Protein AF-A0AAU3KYJ1-F1 (afdb_monomer_lite)

Foldseek 3Di:
DDDPDVLVVQLVVLVVPVPAQGEDAEDQVLVDDPVVLVVVVPVSCVSNVNSYDYHYDNDDPPSVVVSVVVVVVVVVVVVD

Sequence (80 aa):
MAQPSPDTMLATAAALAPNLRVGVRVYASPFRPAWMTAWEAHSPSLLTDGRFEFGIGTGRPGIEDELRERDYRSSLRANG

Structure (mmCIF, N/CA/C/O backbone):
data_AF-A0AAU3KYJ1-F1
#
_entry.id   AF-A0AAU3KYJ1-F1
#
loop_
_atom_site.group_PDB
_atom_site.id
_atom_site.type_symbol
_atom_site.label_atom_id
_atom_site.label_alt_id
_atom_site.label_comp_id
_atom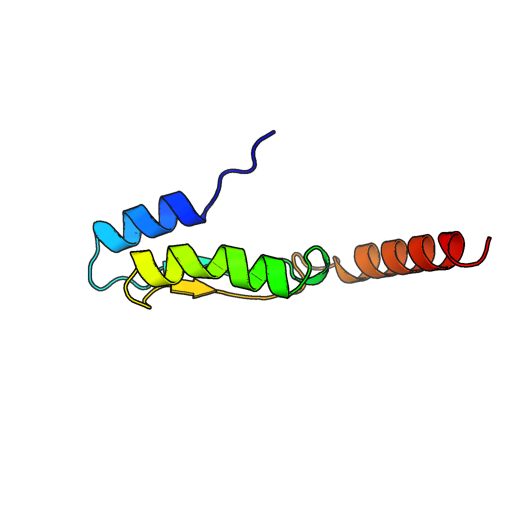_site.label_asym_id
_atom_site.label_entity_id
_atom_site.label_seq_id
_atom_site.pdbx_PDB_ins_code
_atom_site.Cartn_x
_atom_site.Cartn_y
_atom_site.Cartn_z
_atom_site.occupancy
_atom_site.B_iso_or_equiv
_atom_site.auth_seq_id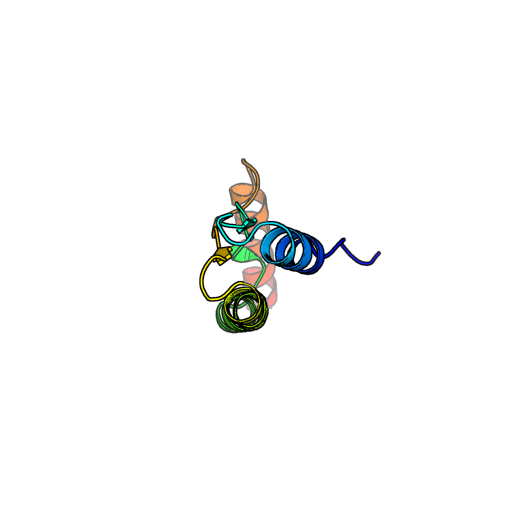
_atom_site.auth_comp_id
_atom_site.auth_asym_id
_atom_site.auth_atom_id
_atom_site.pdbx_PDB_model_num
ATOM 1 N N . MET A 1 1 ? 23.155 -2.194 2.963 1.00 37.56 1 MET A N 1
ATOM 2 C CA . MET A 1 1 ? 22.520 -1.178 3.832 1.00 37.56 1 MET A CA 1
ATOM 3 C C . MET A 1 1 ? 21.067 -1.579 4.017 1.00 37.56 1 MET A C 1
ATOM 5 O O . MET A 1 1 ? 20.439 -1.905 3.018 1.00 37.56 1 MET A O 1
ATOM 9 N N . ALA A 1 2 ? 20.555 -1.639 5.249 1.00 44.66 2 ALA A N 1
ATOM 10 C CA . ALA A 1 2 ? 19.128 -1.871 5.470 1.00 44.66 2 ALA A CA 1
ATOM 11 C C . ALA A 1 2 ? 18.368 -0.632 4.983 1.00 44.66 2 ALA A C 1
ATOM 13 O O . ALA A 1 2 ? 18.633 0.473 5.455 1.00 44.66 2 ALA A O 1
ATOM 14 N N . GLN A 1 3 ? 17.488 -0.797 3.998 1.00 54.84 3 GLN A N 1
ATOM 15 C CA . GLN A 1 3 ? 16.587 0.277 3.601 1.00 54.84 3 GLN A CA 1
ATOM 16 C C . GLN A 1 3 ? 15.673 0.566 4.800 1.00 54.84 3 GLN A C 1
ATOM 18 O O . GLN A 1 3 ? 15.134 -0.397 5.356 1.00 54.84 3 GLN A O 1
ATOM 23 N N . PRO A 1 4 ? 15.525 1.827 5.252 1.00 59.41 4 PRO A N 1
ATOM 24 C CA . PRO A 1 4 ? 14.575 2.141 6.311 1.00 59.41 4 PRO A CA 1
ATOM 25 C C . PRO A 1 4 ? 13.212 1.583 5.908 1.00 59.41 4 PRO A C 1
ATOM 27 O O . PRO A 1 4 ? 12.739 1.873 4.811 1.00 59.41 4 PRO A O 1
ATOM 30 N N . SER A 1 5 ? 12.631 0.730 6.755 1.00 69.25 5 SER A N 1
ATOM 31 C CA . SER A 1 5 ? 11.301 0.185 6.505 1.00 69.25 5 SER A CA 1
ATOM 32 C C . SER A 1 5 ? 10.286 1.285 6.810 1.00 69.25 5 SER A C 1
ATOM 34 O O . SER A 1 5 ? 10.132 1.647 7.984 1.00 69.25 5 SER A O 1
ATOM 36 N N . PRO A 1 6 ? 9.616 1.856 5.793 1.00 75.50 6 PRO A N 1
ATOM 37 C CA . PRO A 1 6 ? 8.581 2.852 6.036 1.00 75.50 6 PRO A CA 1
ATOM 38 C C . PRO A 1 6 ? 7.442 2.258 6.876 1.00 75.50 6 PRO A C 1
ATOM 40 O O . PRO A 1 6 ? 6.840 2.972 7.673 1.00 75.50 6 PRO A O 1
ATOM 43 N N . ASP A 1 7 ? 7.208 0.948 6.786 1.00 80.12 7 ASP A N 1
ATOM 44 C CA . ASP A 1 7 ? 6.087 0.265 7.432 1.00 80.12 7 ASP A CA 1
ATOM 45 C C . ASP A 1 7 ? 6.133 0.366 8.963 1.00 80.12 7 ASP A C 1
ATOM 47 O O . ASP A 1 7 ? 5.109 0.626 9.597 1.00 80.12 7 ASP A O 1
ATOM 51 N N . THR A 1 8 ? 7.321 0.260 9.572 1.00 82.06 8 THR A N 1
ATOM 52 C CA . THR A 1 8 ? 7.481 0.395 11.033 1.00 82.06 8 THR A CA 1
ATOM 53 C C . THR A 1 8 ? 7.144 1.811 11.515 1.00 82.06 8 THR A C 1
ATOM 55 O O . THR A 1 8 ? 6.496 1.989 12.552 1.00 82.06 8 THR A O 1
ATOM 58 N N . MET A 1 9 ? 7.544 2.839 10.757 1.00 87.38 9 MET A N 1
ATOM 59 C CA . MET A 1 9 ? 7.201 4.227 11.084 1.00 87.38 9 MET A CA 1
ATOM 60 C C . MET A 1 9 ? 5.704 4.499 10.888 1.00 87.38 9 MET A C 1
ATOM 62 O O . MET A 1 9 ? 5.088 5.151 11.731 1.00 87.38 9 MET A O 1
ATOM 66 N N . LEU A 1 10 ? 5.099 3.964 9.823 1.00 89.25 10 LEU A N 1
ATOM 67 C CA . LEU A 1 10 ? 3.670 4.124 9.539 1.00 89.25 10 LEU A CA 1
ATOM 68 C C . LEU A 1 10 ? 2.790 3.447 10.599 1.00 89.25 10 LEU A C 1
ATOM 70 O O . LEU A 1 10 ? 1.809 4.046 11.038 1.00 89.25 10 LEU A O 1
ATOM 74 N N . ALA A 1 11 ? 3.164 2.254 11.075 1.00 88.44 11 ALA A N 1
ATOM 75 C CA . ALA A 1 11 ? 2.461 1.580 12.169 1.00 88.44 11 ALA A CA 1
ATOM 76 C C . ALA A 1 11 ? 2.476 2.420 13.460 1.00 88.44 11 ALA A C 1
ATOM 78 O O . ALA A 1 11 ? 1.446 2.583 14.113 1.00 88.44 11 ALA A O 1
ATOM 79 N N . THR A 1 12 ? 3.622 3.028 13.786 1.00 91.06 12 THR A N 1
ATOM 80 C CA . THR A 1 12 ? 3.748 3.932 14.943 1.00 91.06 12 THR A CA 1
ATOM 81 C C . THR A 1 12 ? 2.843 5.159 14.798 1.00 91.06 12 THR A C 1
ATOM 83 O O . THR A 1 12 ? 2.130 5.521 15.733 1.00 91.06 12 THR A O 1
ATOM 86 N N . ALA A 1 13 ? 2.816 5.781 13.615 1.00 91.62 13 ALA A N 1
ATOM 87 C CA . ALA A 1 13 ? 1.947 6.924 13.343 1.00 91.62 13 ALA A CA 1
ATOM 88 C C . ALA A 1 13 ? 0.454 6.567 13.480 1.00 91.62 13 ALA A C 1
ATOM 90 O O . ALA A 1 13 ? -0.305 7.322 14.087 1.00 91.62 13 ALA A O 1
ATOM 91 N N . ALA A 1 14 ? 0.037 5.399 12.983 1.00 92.81 14 ALA A N 1
ATOM 92 C CA . ALA A 1 14 ? -1.346 4.929 13.090 1.00 92.81 14 ALA A CA 1
ATOM 93 C C . ALA A 1 14 ? -1.779 4.618 14.531 1.00 92.81 14 ALA A C 1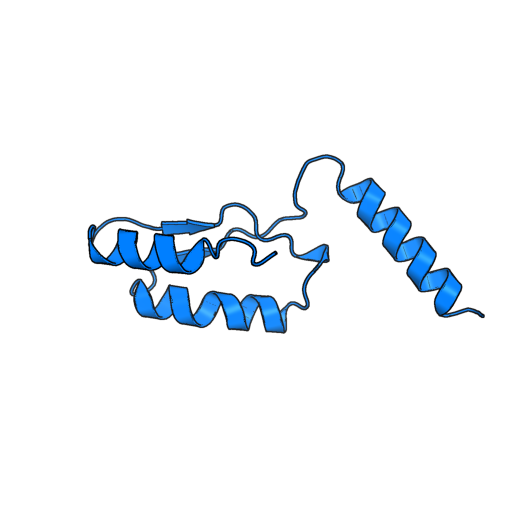
ATOM 95 O O . ALA A 1 14 ? -2.960 4.774 14.857 1.00 92.81 14 ALA A O 1
ATOM 96 N N . ALA A 1 15 ? -0.840 4.188 15.380 1.00 92.19 15 ALA A N 1
ATOM 97 C CA . ALA A 1 15 ? -1.080 3.946 16.800 1.00 92.19 15 ALA A CA 1
ATOM 98 C C . ALA A 1 15 ? -1.259 5.255 17.588 1.00 92.19 15 ALA A C 1
ATOM 100 O O . ALA A 1 15 ? -2.119 5.337 18.460 1.00 92.19 15 ALA A O 1
ATOM 101 N N . LEU A 1 16 ? -0.478 6.291 17.262 1.00 95.81 16 LEU A N 1
ATOM 102 C CA . LEU A 1 16 ? -0.551 7.602 17.923 1.00 95.81 16 LEU A CA 1
ATOM 103 C C . LEU A 1 16 ? -1.721 8.469 17.426 1.00 95.81 16 LEU A C 1
ATOM 105 O O . LEU A 1 16 ? -2.169 9.362 18.143 1.00 95.81 16 LEU A O 1
ATOM 109 N N . ALA A 1 17 ? -2.225 8.213 16.215 1.00 94.81 17 ALA A N 1
ATOM 110 C CA . ALA A 1 17 ? -3.334 8.942 15.608 1.00 94.81 17 ALA A CA 1
ATOM 111 C C . ALA A 1 17 ? -4.447 7.971 15.149 1.00 94.81 17 ALA A C 1
ATOM 113 O O . ALA A 1 17 ? -4.416 7.493 14.010 1.00 94.81 17 ALA A O 1
ATOM 114 N N . PRO A 1 18 ? -5.469 7.688 15.985 1.00 89.50 18 PRO A N 1
ATOM 115 C CA . PRO A 1 18 ? -6.471 6.640 15.726 1.00 89.50 18 PRO A CA 1
ATOM 116 C C . PRO A 1 18 ? -7.381 6.906 14.514 1.00 89.50 18 PRO A C 1
ATOM 118 O O . PRO A 1 18 ? -8.007 5.985 14.003 1.00 89.50 18 PRO A O 1
ATOM 121 N N . ASN A 1 19 ? -7.412 8.139 14.005 1.00 92.88 19 ASN A N 1
ATOM 122 C CA . ASN A 1 19 ? -8.214 8.514 12.835 1.00 92.88 19 ASN A CA 1
ATOM 123 C C . ASN A 1 19 ? -7.373 8.719 11.564 1.00 92.88 19 ASN A C 1
ATOM 125 O O . ASN A 1 19 ? -7.921 9.016 10.504 1.00 92.88 19 ASN A O 1
ATOM 129 N N . LEU A 1 20 ? -6.044 8.593 11.649 1.00 94.38 20 LEU A N 1
ATOM 130 C CA . LEU A 1 20 ? -5.160 8.798 10.505 1.00 94.38 20 LEU A CA 1
ATOM 131 C C . LEU A 1 20 ? -5.108 7.535 9.635 1.00 94.38 20 LEU A C 1
ATOM 133 O O . LEU A 1 20 ? -4.934 6.429 10.150 1.00 94.38 20 LEU A O 1
ATOM 137 N N . ARG A 1 21 ? -5.229 7.721 8.317 1.00 94.50 21 ARG A N 1
ATOM 138 C CA . ARG A 1 21 ? -4.891 6.715 7.301 1.00 94.50 21 ARG A CA 1
ATOM 139 C C . ARG A 1 21 ? -3.421 6.887 6.942 1.00 94.50 21 ARG A C 1
ATOM 141 O O . ARG A 1 21 ? -2.962 8.011 6.739 1.00 94.50 21 ARG A O 1
ATOM 148 N N . VAL A 1 22 ? -2.677 5.791 6.916 1.00 93.94 22 VAL A N 1
ATOM 149 C CA . VAL A 1 22 ? -1.223 5.792 6.702 1.00 93.94 22 VAL A CA 1
ATOM 150 C C . VAL A 1 22 ? -0.890 4.863 5.554 1.00 93.94 22 VAL A C 1
ATOM 152 O O . VAL A 1 22 ? -1.609 3.901 5.330 1.00 93.94 22 VAL A O 1
ATOM 155 N N . GLY A 1 23 ? 0.189 5.102 4.822 1.00 92.50 23 GLY A N 1
ATOM 156 C CA . GLY A 1 23 ? 0.455 4.270 3.662 1.00 92.50 23 GLY A CA 1
ATOM 157 C C . GLY A 1 23 ? 1.728 4.601 2.919 1.00 92.50 23 GLY A C 1
ATOM 158 O O . GLY A 1 23 ? 2.365 5.630 3.154 1.00 92.50 23 GLY A O 1
ATOM 159 N N . VAL A 1 24 ? 2.070 3.722 1.984 1.00 88.62 24 VAL A N 1
ATOM 160 C CA . VAL A 1 24 ? 3.117 3.961 0.990 1.00 88.62 24 VAL A CA 1
ATOM 161 C C . VAL A 1 24 ? 2.471 4.428 -0.308 1.00 88.62 24 VAL A C 1
ATOM 163 O O . VAL A 1 24 ? 1.448 3.898 -0.731 1.00 88.62 24 VAL A O 1
ATOM 166 N N . ARG A 1 25 ? 3.061 5.434 -0.962 1.00 85.69 25 ARG A N 1
ATOM 167 C CA . ARG A 1 25 ? 2.521 5.962 -2.227 1.00 85.69 25 ARG A CA 1
ATOM 168 C C . ARG A 1 25 ? 2.867 5.079 -3.423 1.00 85.69 25 ARG A C 1
ATOM 170 O O . ARG A 1 25 ? 2.041 4.919 -4.313 1.00 85.69 25 ARG A O 1
ATOM 177 N N . VAL A 1 26 ? 4.095 4.561 -3.465 1.00 86.94 26 VAL A N 1
ATOM 178 C CA . VAL A 1 26 ? 4.588 3.732 -4.569 1.00 86.94 26 VAL A CA 1
ATOM 179 C C . VAL A 1 26 ? 5.444 2.606 -4.015 1.00 86.94 26 VAL A C 1
ATOM 181 O O . VAL A 1 26 ? 6.584 2.814 -3.604 1.00 86.94 26 VAL A O 1
ATOM 184 N N . TYR A 1 27 ? 4.897 1.402 -4.060 1.00 85.12 27 TYR A N 1
ATOM 185 C CA . TYR A 1 27 ? 5.646 0.167 -3.992 1.00 85.12 27 TYR A CA 1
ATOM 186 C C . TYR A 1 27 ? 5.986 -0.255 -5.426 1.00 85.12 27 TYR A C 1
ATOM 188 O O . TYR A 1 27 ? 5.082 -0.473 -6.236 1.00 85.12 27 TYR A O 1
ATOM 196 N N . ALA A 1 28 ? 7.280 -0.308 -5.756 1.00 86.81 28 ALA A N 1
ATOM 197 C CA . ALA A 1 28 ? 7.755 -0.569 -7.115 1.00 86.81 28 ALA A CA 1
ATOM 198 C C . ALA A 1 28 ? 7.534 -2.044 -7.497 1.00 86.81 28 ALA A C 1
ATOM 200 O O . ALA A 1 28 ? 8.414 -2.893 -7.325 1.00 86.81 28 ALA A O 1
ATOM 201 N N . SER A 1 29 ? 6.337 -2.352 -8.002 1.00 85.44 29 SER A N 1
ATOM 202 C CA . SER A 1 29 ? 5.910 -3.719 -8.320 1.00 85.44 29 SER A CA 1
ATOM 203 C C . SER A 1 29 ? 6.768 -4.447 -9.358 1.00 85.44 29 SER A C 1
ATOM 205 O O . SER A 1 29 ? 6.931 -5.656 -9.197 1.00 85.44 29 SER A O 1
ATOM 207 N N . PRO A 1 30 ? 7.404 -3.796 -10.356 1.00 85.56 30 PRO A N 1
ATOM 208 C CA . PRO A 1 30 ? 8.203 -4.521 -11.351 1.00 85.56 30 PRO A CA 1
ATOM 209 C C . PRO A 1 30 ? 9.436 -5.242 -10.775 1.00 85.56 30 PRO A C 1
ATOM 211 O O . PRO A 1 30 ? 10.044 -6.0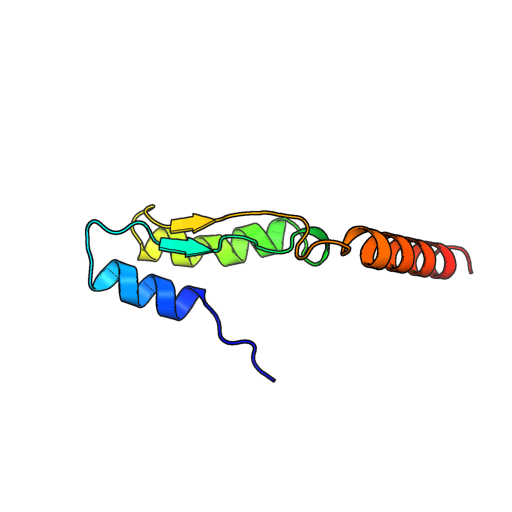95 -11.423 1.00 85.56 30 PRO A O 1
ATOM 214 N N . PHE A 1 31 ? 9.832 -4.910 -9.545 1.00 84.12 31 PHE A N 1
ATOM 215 C CA . PHE A 1 31 ? 10.998 -5.498 -8.887 1.00 84.12 31 PHE A CA 1
ATOM 216 C C . PHE A 1 31 ? 10.647 -6.595 -7.878 1.00 84.12 31 PHE A C 1
ATOM 218 O O . PHE A 1 31 ? 11.553 -7.142 -7.249 1.00 84.12 31 PHE A O 1
ATOM 225 N N . ARG A 1 32 ? 9.363 -6.922 -7.694 1.00 81.88 32 ARG A N 1
ATOM 226 C CA . ARG A 1 32 ? 8.894 -7.788 -6.605 1.00 81.88 32 ARG A CA 1
ATOM 227 C C . ARG A 1 32 ? 7.847 -8.789 -7.111 1.00 81.88 32 ARG A C 1
ATOM 229 O O . ARG A 1 32 ? 6.938 -8.399 -7.837 1.00 81.88 32 ARG A O 1
ATOM 236 N N . PRO A 1 33 ? 7.925 -10.077 -6.730 1.00 89.56 33 PRO A N 1
ATOM 237 C CA . PRO A 1 33 ? 6.837 -11.014 -6.988 1.00 89.56 33 PRO A CA 1
ATOM 238 C C . PRO A 1 33 ? 5.549 -10.567 -6.286 1.00 89.56 33 PRO A C 1
ATOM 240 O O . PRO A 1 33 ? 5.588 -10.199 -5.112 1.00 89.56 33 PRO A O 1
ATOM 243 N N . ALA A 1 34 ? 4.401 -10.677 -6.961 1.00 88.75 34 ALA A N 1
ATOM 244 C CA . ALA A 1 34 ? 3.112 -10.226 -6.421 1.00 88.75 34 ALA A CA 1
ATOM 245 C C . ALA A 1 34 ? 2.769 -10.848 -5.052 1.00 88.75 34 ALA A C 1
ATOM 247 O O . ALA A 1 34 ? 2.243 -10.171 -4.171 1.00 88.75 34 ALA A O 1
ATOM 248 N N . TRP A 1 35 ? 3.120 -12.120 -4.841 1.00 90.06 35 TRP A N 1
ATOM 249 C CA . TRP A 1 35 ? 2.887 -12.810 -3.568 1.00 90.06 35 TRP A CA 1
ATOM 250 C C . TRP A 1 35 ? 3.720 -12.229 -2.415 1.00 90.06 35 TRP A C 1
ATOM 252 O O . TRP A 1 35 ? 3.234 -12.144 -1.291 1.00 90.06 35 TRP A O 1
ATOM 262 N N . MET A 1 36 ? 4.950 -11.784 -2.689 1.00 88.62 36 MET A N 1
ATOM 263 C CA . MET A 1 36 ? 5.818 -11.154 -1.691 1.00 88.62 36 MET A CA 1
ATOM 264 C C . MET A 1 36 ? 5.280 -9.774 -1.315 1.00 88.62 36 MET A C 1
ATOM 266 O O . MET A 1 36 ? 5.234 -9.431 -0.140 1.00 88.62 36 MET A O 1
ATOM 270 N N . THR A 1 37 ? 4.798 -9.015 -2.300 1.00 87.50 37 THR A N 1
ATOM 271 C CA . THR A 1 37 ? 4.121 -7.735 -2.070 1.00 87.50 37 THR A CA 1
ATOM 272 C C . THR A 1 37 ? 2.880 -7.894 -1.186 1.00 87.50 37 THR A C 1
ATOM 274 O O . THR A 1 37 ? 2.700 -7.125 -0.245 1.00 87.50 37 THR A O 1
ATOM 277 N N . ALA A 1 38 ? 2.051 -8.913 -1.435 1.00 90.06 38 ALA A N 1
ATOM 278 C CA . ALA A 1 38 ? 0.884 -9.203 -0.601 1.00 90.06 38 ALA A CA 1
ATOM 279 C C . ALA A 1 38 ? 1.272 -9.596 0.836 1.00 90.06 38 ALA A C 1
ATOM 281 O O . ALA A 1 38 ? 0.640 -9.146 1.791 1.00 90.06 38 ALA A O 1
ATOM 282 N N . TRP A 1 39 ? 2.328 -10.400 0.991 1.00 89.94 39 TRP A N 1
ATOM 283 C CA . TRP A 1 39 ? 2.855 -10.790 2.299 1.00 89.94 39 TRP A CA 1
ATOM 284 C C . TRP A 1 39 ? 3.359 -9.583 3.103 1.00 89.94 39 TRP A C 1
ATOM 286 O O . TRP A 1 39 ? 3.024 -9.445 4.277 1.00 89.94 39 TRP A O 1
ATOM 296 N N . GLU A 1 40 ? 4.112 -8.679 2.470 1.00 86.69 40 GLU A N 1
ATOM 297 C CA . GLU A 1 40 ? 4.626 -7.465 3.120 1.00 86.69 40 GLU A CA 1
ATOM 298 C C . GLU A 1 40 ? 3.499 -6.508 3.547 1.00 86.69 40 GLU A C 1
ATOM 300 O O . GLU A 1 40 ? 3.565 -5.929 4.629 1.00 86.69 40 GLU A O 1
ATOM 305 N N . ALA A 1 41 ? 2.425 -6.395 2.758 1.00 89.25 41 ALA A N 1
ATOM 306 C CA . ALA A 1 41 ? 1.283 -5.536 3.080 1.00 89.25 41 ALA A CA 1
ATOM 307 C C . ALA A 1 41 ? 0.382 -6.080 4.210 1.00 89.25 41 ALA A C 1
ATOM 309 O O . ALA A 1 41 ? -0.413 -5.328 4.782 1.00 89.25 41 ALA A O 1
ATOM 310 N N . HIS A 1 42 ? 0.494 -7.366 4.557 1.00 91.81 42 HIS A N 1
ATOM 311 C CA . HIS A 1 42 ? -0.411 -8.016 5.505 1.00 91.81 42 HIS A CA 1
ATOM 312 C C . HIS A 1 42 ? -0.283 -7.466 6.934 1.00 91.81 42 HIS A C 1
ATOM 314 O O . HIS A 1 42 ? -1.265 -6.993 7.510 1.00 91.81 42 HIS A O 1
ATOM 320 N N . SER A 1 43 ? 0.925 -7.481 7.505 1.00 90.50 43 SER A N 1
ATOM 321 C CA . SER A 1 43 ? 1.147 -7.035 8.888 1.00 90.50 43 SER A CA 1
ATOM 322 C C . SER A 1 43 ? 0.791 -5.556 9.110 1.00 90.50 43 SER A C 1
ATOM 324 O O . SER A 1 43 ? 0.097 -5.268 10.087 1.00 90.50 43 SER A O 1
ATOM 326 N N . PRO A 1 44 ? 1.169 -4.608 8.225 1.00 90.56 44 PRO A N 1
ATOM 327 C CA . PRO A 1 44 ? 0.745 -3.211 8.345 1.00 90.56 44 PRO A CA 1
ATOM 328 C C . PRO A 1 44 ? -0.776 -3.038 8.291 1.00 90.56 44 PRO A C 1
ATOM 330 O O . PRO A 1 44 ? -1.327 -2.239 9.048 1.00 90.56 44 PRO A O 1
ATOM 333 N N . SER A 1 45 ? -1.477 -3.810 7.452 1.00 92.50 45 SER A N 1
ATOM 334 C CA . SER A 1 45 ? -2.942 -3.780 7.395 1.00 92.50 45 SER A CA 1
ATOM 335 C C . SER A 1 45 ? -3.582 -4.207 8.717 1.00 92.50 45 SER A C 1
ATOM 337 O O . SER A 1 45 ? -4.550 -3.584 9.145 1.00 92.50 45 SER A O 1
ATOM 339 N N . LEU A 1 46 ? -3.048 -5.240 9.379 1.00 93.19 46 LEU A N 1
ATOM 340 C CA . L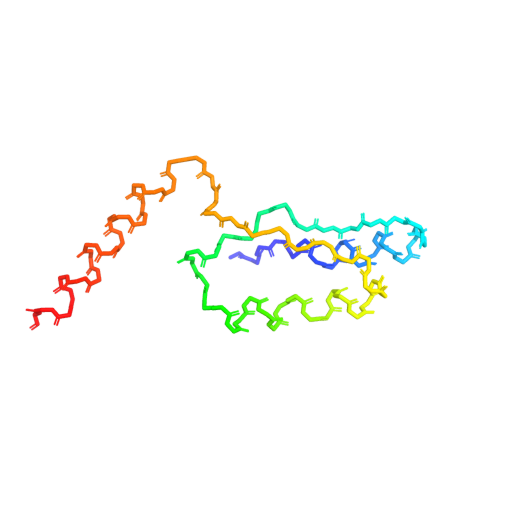EU A 1 46 ? -3.555 -5.688 10.680 1.00 93.19 46 LEU A CA 1
ATOM 341 C C . LEU A 1 46 ? -3.238 -4.688 11.797 1.00 93.19 46 LEU A C 1
ATOM 343 O O . LEU A 1 46 ? -4.113 -4.341 12.583 1.00 93.19 46 LEU A O 1
ATOM 347 N N . LEU A 1 47 ? -2.003 -4.181 11.849 1.00 91.19 47 LEU A N 1
ATOM 348 C CA . LEU A 1 47 ? -1.559 -3.247 12.892 1.00 91.19 47 LEU A CA 1
ATOM 349 C C . LEU A 1 47 ? -2.259 -1.883 12.832 1.00 91.19 47 LEU A C 1
ATOM 351 O O . LEU A 1 47 ? -2.297 -1.160 13.824 1.00 91.19 47 LEU A O 1
ATOM 355 N N . THR A 1 48 ? -2.792 -1.519 11.669 1.00 92.25 48 THR A N 1
ATOM 356 C CA . THR A 1 48 ? -3.489 -0.245 11.448 1.00 92.25 48 THR A CA 1
ATOM 357 C C . THR A 1 48 ? -5.009 -0.389 11.481 1.00 92.25 48 THR A C 1
ATOM 359 O O . THR A 1 48 ? -5.699 0.604 11.259 1.00 92.25 48 THR A O 1
ATOM 362 N N . ASP A 1 49 ? -5.535 -1.586 11.757 1.00 92.81 49 ASP A N 1
ATOM 363 C CA . ASP A 1 49 ? -6.971 -1.890 11.700 1.00 92.81 49 ASP A CA 1
ATOM 364 C C . ASP A 1 49 ? -7.597 -1.496 10.345 1.00 92.81 49 ASP A C 1
ATOM 366 O O . ASP A 1 49 ? -8.573 -0.756 10.250 1.00 92.81 49 ASP A O 1
ATOM 370 N N . GLY A 1 50 ? -6.941 -1.899 9.250 1.00 93.19 50 GLY A N 1
ATOM 371 C CA . GLY A 1 50 ? -7.399 -1.624 7.883 1.00 93.19 50 GLY A CA 1
ATOM 372 C C . GLY A 1 50 ? -7.213 -0.178 7.404 1.00 93.19 50 GLY A C 1
ATOM 373 O O . GLY A 1 50 ? -7.631 0.156 6.296 1.00 93.19 50 GLY A O 1
ATOM 374 N N . ARG A 1 51 ? -6.567 0.692 8.192 1.00 93.88 51 ARG A N 1
ATOM 375 C CA . ARG A 1 51 ? -6.279 2.090 7.809 1.00 93.88 51 ARG A CA 1
ATOM 376 C C . ARG A 1 51 ? -5.018 2.248 6.953 1.00 93.88 51 ARG A C 1
ATOM 378 O O . ARG A 1 51 ? -4.665 3.375 6.601 1.00 93.88 51 ARG A O 1
ATOM 385 N N . PHE A 1 52 ? -4.337 1.147 6.641 1.00 94.12 52 PHE A N 1
ATOM 386 C CA . PHE A 1 52 ? -3.167 1.133 5.775 1.00 94.12 52 PHE A CA 1
ATOM 387 C C . PHE A 1 52 ? -3.544 1.254 4.294 1.00 94.12 52 PHE A C 1
ATOM 389 O O . PHE A 1 52 ? -4.355 0.487 3.780 1.00 94.12 52 PHE A O 1
ATOM 396 N N . GLU A 1 53 ? -2.907 2.186 3.592 1.00 94.00 53 GLU A N 1
ATOM 397 C CA . GLU A 1 53 ? -3.044 2.392 2.154 1.00 94.00 53 GLU A CA 1
ATOM 398 C C . GLU A 1 53 ? -1.780 1.936 1.429 1.00 94.00 53 GLU A C 1
ATOM 400 O O . GLU A 1 53 ? -0.676 2.433 1.665 1.00 94.00 53 GLU A O 1
ATOM 405 N N . PHE A 1 54 ? -1.941 0.986 0.513 1.00 91.75 54 PHE A N 1
ATOM 406 C CA . PHE A 1 54 ? -0.822 0.392 -0.200 1.00 91.75 54 PHE A CA 1
ATOM 407 C C . PHE A 1 54 ? -0.829 0.803 -1.672 1.00 91.75 54 PHE A C 1
ATOM 409 O O . PHE A 1 54 ? -1.471 0.179 -2.516 1.00 91.75 54 PHE A O 1
ATOM 416 N N . GLY A 1 55 ? -0.129 1.894 -1.978 1.00 90.75 55 GLY A N 1
ATOM 417 C CA . GLY A 1 55 ? 0.028 2.384 -3.340 1.00 90.75 55 GLY A CA 1
ATOM 418 C C . GLY A 1 55 ? 1.003 1.521 -4.138 1.00 90.75 55 GLY A C 1
ATOM 419 O O . GLY A 1 55 ? 2.142 1.310 -3.726 1.00 90.75 55 GLY A O 1
ATOM 420 N N . ILE A 1 56 ? 0.566 1.045 -5.303 1.00 89.25 56 ILE A N 1
ATOM 421 C CA . ILE A 1 56 ? 1.356 0.216 -6.219 1.00 89.25 56 ILE A CA 1
ATOM 422 C C . ILE A 1 56 ? 1.630 1.017 -7.489 1.00 89.25 56 ILE A C 1
ATOM 424 O O . ILE A 1 56 ? 0.725 1.635 -8.046 1.00 89.25 56 ILE A O 1
ATOM 428 N N . GLY A 1 57 ? 2.872 0.987 -7.969 1.00 88.12 57 GLY A N 1
ATOM 429 C CA . GLY A 1 57 ? 3.238 1.653 -9.215 1.00 88.12 57 GLY A CA 1
ATOM 430 C C . GLY A 1 57 ? 4.542 1.135 -9.803 1.00 88.12 57 GLY A C 1
ATOM 431 O O . GLY A 1 57 ? 5.215 0.284 -9.222 1.00 88.12 57 GLY A O 1
ATOM 432 N N . THR A 1 58 ? 4.908 1.663 -10.968 1.00 87.56 58 THR A N 1
ATOM 433 C CA . THR A 1 58 ? 6.136 1.276 -11.676 1.00 87.56 58 THR A CA 1
ATOM 434 C C . THR A 1 58 ? 7.394 1.824 -11.003 1.00 87.56 58 THR A C 1
ATOM 436 O O . THR A 1 58 ? 8.444 1.193 -11.079 1.00 87.56 58 THR A O 1
ATOM 439 N N . GLY A 1 59 ? 7.295 2.946 -10.281 1.00 84.31 59 GLY A N 1
ATOM 440 C CA . GLY A 1 59 ? 8.409 3.571 -9.571 1.00 84.31 59 GLY A CA 1
ATOM 441 C C . GLY A 1 59 ? 8.596 5.033 -9.968 1.00 84.31 59 GLY A C 1
ATOM 442 O O . GLY A 1 59 ? 7.628 5.763 -10.173 1.00 84.31 59 GLY A O 1
ATOM 443 N N . ARG A 1 60 ? 9.857 5.469 -10.033 1.00 85.50 60 ARG A N 1
ATOM 444 C CA . ARG A 1 60 ? 10.240 6.809 -10.504 1.00 85.50 60 ARG A CA 1
ATOM 445 C C . ARG A 1 60 ? 9.959 6.963 -12.010 1.00 85.50 60 ARG A C 1
ATOM 447 O O . ARG A 1 60 ? 10.045 5.971 -12.725 1.00 85.50 60 ARG A O 1
ATOM 454 N N . PRO A 1 61 ? 9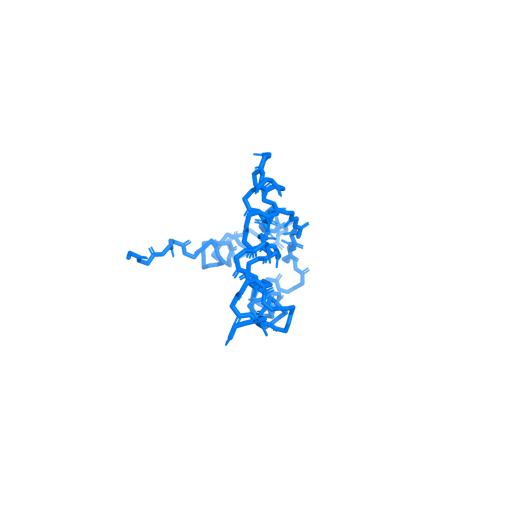.712 8.180 -12.522 1.00 87.19 61 PRO A N 1
ATOM 455 C CA . PRO A 1 61 ? 9.696 8.415 -13.966 1.00 87.19 61 PRO A CA 1
ATOM 456 C C . PRO A 1 61 ? 10.978 7.900 -14.648 1.00 87.19 61 PRO A C 1
ATOM 458 O O . PRO A 1 61 ? 12.074 8.055 -14.096 1.00 87.19 61 PRO A O 1
ATOM 461 N N . GLY A 1 62 ? 10.843 7.291 -15.831 1.00 85.38 62 GLY A N 1
ATOM 462 C CA . GLY A 1 62 ? 11.962 6.717 -16.590 1.00 85.38 62 GLY A CA 1
ATOM 463 C C . GLY A 1 62 ? 12.403 5.333 -16.105 1.00 85.38 62 GLY A C 1
ATOM 464 O O . GLY A 1 62 ? 13.434 4.825 -16.541 1.00 85.38 62 GLY A O 1
ATOM 465 N N . ILE A 1 63 ? 11.651 4.711 -15.192 1.00 87.31 63 ILE A N 1
ATOM 466 C CA . ILE A 1 63 ? 11.885 3.322 -14.778 1.00 87.31 63 ILE A CA 1
ATOM 467 C C . ILE A 1 63 ? 11.581 2.340 -15.916 1.00 87.31 63 ILE A C 1
ATOM 469 O O . ILE A 1 63 ? 12.130 1.246 -15.947 1.00 87.31 63 ILE A O 1
ATOM 473 N N . GLU A 1 64 ? 10.749 2.736 -16.879 1.00 86.31 64 GLU A N 1
ATOM 474 C CA . GLU A 1 64 ? 10.367 1.943 -18.047 1.00 86.31 64 GLU A CA 1
ATOM 475 C C . GLU A 1 64 ? 11.582 1.541 -18.895 1.00 86.31 64 GLU A C 1
ATOM 477 O O . GLU A 1 64 ? 11.645 0.410 -19.381 1.00 86.31 64 GLU A O 1
ATOM 482 N N . ASP A 1 65 ? 12.565 2.433 -19.031 1.00 88.44 65 ASP A N 1
ATOM 483 C CA . ASP A 1 65 ? 13.804 2.161 -19.766 1.00 88.44 65 ASP A CA 1
ATOM 484 C C . ASP A 1 65 ? 14.683 1.147 -19.022 1.00 88.44 65 ASP A C 1
ATOM 486 O O . ASP A 1 65 ? 15.234 0.225 -19.626 1.00 88.44 65 ASP A O 1
ATOM 490 N N . GLU A 1 66 ? 14.760 1.264 -17.694 1.00 86.88 66 GLU A N 1
ATOM 491 C CA . GLU A 1 66 ? 15.497 0.329 -16.838 1.00 86.88 66 GLU A CA 1
ATOM 492 C C . GLU A 1 66 ? 14.856 -1.069 -16.845 1.00 86.88 66 GLU A C 1
ATOM 494 O O . GLU A 1 66 ? 15.554 -2.083 -16.904 1.00 86.88 66 GLU A O 1
ATOM 499 N N . LEU A 1 67 ? 13.521 -1.136 -16.844 1.00 87.25 67 LEU A N 1
ATOM 500 C CA . LEU A 1 67 ? 12.776 -2.391 -16.953 1.00 87.25 67 LEU A CA 1
ATOM 501 C C . LEU A 1 67 ? 12.964 -3.046 -18.319 1.00 87.25 67 LEU A C 1
ATOM 503 O O . LEU A 1 67 ? 13.237 -4.243 -18.378 1.00 87.25 67 LEU A O 1
ATOM 507 N N . ARG A 1 68 ? 12.911 -2.263 -19.401 1.00 87.81 68 ARG A N 1
ATOM 508 C CA . ARG A 1 68 ? 13.159 -2.748 -20.765 1.00 87.81 68 ARG A CA 1
ATOM 509 C C . ARG A 1 68 ? 14.556 -3.354 -20.910 1.00 87.81 68 ARG A C 1
ATOM 511 O O . ARG A 1 68 ? 14.695 -4.436 -21.476 1.00 87.81 68 ARG A O 1
ATOM 518 N N . GLU A 1 69 ? 15.579 -2.688 -20.379 1.00 89.06 69 GLU A N 1
ATOM 519 C CA . GLU A 1 69 ? 16.951 -3.212 -20.354 1.00 89.06 69 GLU A CA 1
ATOM 520 C C . GLU A 1 69 ? 17.040 -4.515 -19.544 1.00 89.06 69 GLU A C 1
ATOM 522 O O . GLU A 1 69 ? 17.678 -5.484 -19.962 1.00 89.06 69 GLU A O 1
ATOM 527 N N . ARG A 1 70 ? 16.371 -4.585 -18.390 1.00 85.75 70 ARG A N 1
ATOM 528 C CA . ARG A 1 70 ? 16.362 -5.789 -17.551 1.00 85.75 70 ARG A CA 1
ATOM 529 C C . ARG A 1 70 ? 15.695 -6.976 -18.249 1.00 85.75 70 ARG A C 1
ATOM 531 O O . ARG A 1 70 ? 16.236 -8.084 -18.192 1.00 85.75 70 ARG A O 1
ATOM 538 N N . ASP A 1 71 ? 14.580 -6.746 -18.933 1.00 87.00 71 ASP A N 1
ATOM 539 C CA . ASP A 1 71 ? 13.879 -7.764 -19.720 1.00 87.00 71 ASP A CA 1
ATOM 540 C C . ASP A 1 71 ? 14.745 -8.263 -20.884 1.00 87.00 71 ASP A C 1
ATOM 542 O O . ASP A 1 71 ? 14.859 -9.473 -21.097 1.00 87.00 71 ASP A O 1
ATOM 546 N N . TYR A 1 72 ? 15.438 -7.354 -21.580 1.00 88.50 72 TYR A N 1
ATOM 547 C CA . TYR A 1 72 ? 16.394 -7.705 -22.635 1.00 88.50 72 TYR A CA 1
ATOM 548 C C . TYR A 1 72 ? 17.542 -8.586 -22.115 1.00 88.50 72 TYR A C 1
ATOM 550 O O . TYR A 1 72 ? 17.882 -9.610 -22.708 1.00 88.50 72 TYR A O 1
ATOM 558 N N . ARG A 1 73 ? 18.117 -8.255 -20.954 1.00 86.88 73 ARG A N 1
ATOM 559 C CA . ARG A 1 73 ? 19.164 -9.084 -20.329 1.00 86.88 73 ARG A CA 1
ATOM 560 C C . ARG A 1 73 ? 18.646 -10.447 -19.875 1.00 86.88 73 ARG A C 1
ATOM 562 O O . ARG A 1 73 ? 19.393 -11.425 -19.922 1.00 86.88 73 ARG A O 1
ATOM 569 N N . SER A 1 74 ? 17.402 -10.512 -19.406 1.00 86.50 74 SER A N 1
ATOM 570 C CA . SER A 1 74 ? 16.761 -11.761 -18.989 1.00 86.50 74 SER A CA 1
ATOM 571 C C . SER A 1 74 ? 16.549 -12.697 -20.182 1.00 86.50 74 SER A C 1
ATOM 573 O O . SER A 1 74 ? 16.891 -13.877 -20.109 1.00 86.50 74 SER A O 1
ATOM 575 N N . SER A 1 75 ? 16.083 -12.163 -21.316 1.00 85.94 75 SER A N 1
ATOM 576 C CA . SER A 1 75 ? 15.859 -12.949 -22.535 1.00 85.94 75 SER A CA 1
ATOM 577 C C . SER A 1 75 ? 17.159 -13.461 -23.162 1.00 85.94 75 SER A C 1
ATOM 579 O O . SER A 1 75 ? 17.195 -14.598 -23.625 1.00 85.94 75 SER A O 1
ATOM 581 N N . LEU A 1 76 ? 18.254 -12.695 -23.112 1.00 87.62 76 LEU A N 1
ATOM 582 C CA . LEU A 1 76 ? 19.576 -13.179 -23.533 1.00 87.62 76 LEU A CA 1
ATOM 583 C C . LEU A 1 76 ? 20.065 -14.366 -22.693 1.00 87.62 76 LEU A C 1
ATOM 585 O O . LEU A 1 76 ? 20.625 -15.307 -23.242 1.00 87.62 76 LEU A O 1
ATOM 589 N N . ARG A 1 77 ? 19.835 -14.347 -21.373 1.00 85.25 77 ARG A N 1
ATOM 590 C CA . ARG A 1 77 ? 20.207 -15.460 -20.480 1.00 85.25 77 ARG A CA 1
ATOM 591 C C . ARG A 1 77 ? 19.358 -16.713 -20.681 1.00 85.25 77 ARG A C 1
ATOM 593 O O . ARG A 1 77 ? 19.818 -17.791 -20.341 1.00 85.25 77 ARG A O 1
ATOM 600 N N . ALA A 1 78 ? 18.129 -16.570 -21.169 1.00 81.38 78 ALA A N 1
ATOM 601 C CA . ALA A 1 78 ? 17.231 -17.696 -21.420 1.00 81.38 78 ALA A CA 1
ATOM 602 C C . ALA A 1 78 ? 17.490 -18.394 -22.769 1.00 81.38 78 ALA A C 1
ATOM 604 O O . ALA A 1 78 ? 17.041 -19.520 -22.958 1.00 81.38 78 ALA A O 1
ATOM 605 N N . ASN A 1 79 ? 18.186 -17.729 -23.699 1.00 72.81 79 ASN A N 1
ATOM 606 C CA . ASN A 1 79 ? 18.418 -18.197 -25.071 1.00 72.81 79 ASN A CA 1
ATOM 607 C C . ASN A 1 79 ? 19.875 -18.626 -25.354 1.00 72.81 79 ASN A C 1
ATOM 609 O O . ASN A 1 79 ? 20.221 -18.836 -26.517 1.00 72.81 79 ASN A O 1
ATOM 613 N N . GLY A 1 80 ? 20.728 -18.718 -24.331 1.00 62.06 80 GLY A N 1
ATOM 614 C CA . GLY A 1 80 ? 22.113 -19.201 -24.423 1.00 62.06 80 GLY A CA 1
ATOM 615 C C . GLY A 1 80 ? 22.341 -20.380 -23.495 1.00 62.06 80 GLY A C 1
ATOM 616 O O . GLY A 1 80 ? 23.125 -21.269 -23.886 1.00 62.06 80 GLY A O 1
#

Secondary structure (DSSP, 8-state):
-PPP-HHHHHHHHHHH-TT--EEEEEEEGGGS-HHHHHHHHHHHHHHTTT-EEEEEE--STTHHHHHHHHHHHHHHHH--

pLDDT: mean 85.97, std 10.21, range [37.56, 95.81]

Radius of gyration: 16.25 Å; chains: 1; bounding box: 31×28×43 Å